Protein AF-A0A031FPK4-F1 (afdb_monomer)

pLDDT: mean 94.55, std 7.44, range [51.84, 98.44]

Structure (mmCIF, N/CA/C/O backbone):
data_AF-A0A031FPK4-F1
#
_entry.id   AF-A0A031FPK4-F1
#
loop_
_atom_site.group_PDB
_atom_site.id
_atom_site.type_symbol
_atom_site.label_atom_id
_atom_site.label_alt_id
_atom_site.label_comp_id
_atom_site.label_asym_id
_atom_site.label_entity_id
_atom_site.label_seq_id
_atom_site.pdbx_PDB_ins_code
_atom_site.Cartn_x
_atom_site.Cartn_y
_atom_site.Cartn_z
_atom_site.occupancy
_atom_site.B_iso_or_equiv
_atom_site.auth_seq_id
_atom_site.auth_comp_id
_atom_site.auth_asym_id
_atom_site.auth_atom_id
_atom_site.pdbx_PDB_model_num
ATOM 1 N N . MET A 1 1 ? 0.542 -0.873 2.365 1.00 95.12 1 MET A N 1
ATOM 2 C CA . MET A 1 1 ? 1.455 0.270 2.216 1.00 95.12 1 MET A CA 1
ATOM 3 C C . MET A 1 1 ? 1.873 0.811 3.572 1.00 95.12 1 MET A C 1
ATOM 5 O O . MET A 1 1 ? 1.072 0.803 4.497 1.00 95.12 1 MET A O 1
ATOM 9 N N . ILE A 1 2 ? 3.121 1.259 3.696 1.00 97.56 2 ILE A N 1
ATOM 10 C CA . ILE A 1 2 ? 3.644 1.897 4.910 1.00 97.56 2 ILE A CA 1
ATOM 11 C C . ILE A 1 2 ? 3.550 3.415 4.715 1.00 97.56 2 ILE A C 1
ATOM 13 O O . ILE A 1 2 ? 4.194 3.911 3.786 1.00 97.56 2 ILE A O 1
ATOM 17 N N . PRO A 1 3 ? 2.783 4.156 5.537 1.00 97.50 3 PRO A N 1
ATOM 18 C CA . PRO A 1 3 ? 2.725 5.610 5.428 1.00 97.50 3 PRO A CA 1
ATOM 19 C C . PRO A 1 3 ? 4.105 6.253 5.600 1.00 97.50 3 PRO A C 1
ATOM 21 O O . PRO A 1 3 ? 4.930 5.782 6.387 1.00 97.50 3 PRO A O 1
ATOM 24 N N . LEU A 1 4 ? 4.354 7.341 4.874 1.00 97.69 4 LEU A N 1
ATOM 25 C CA . LEU A 1 4 ? 5.568 8.137 5.044 1.00 97.69 4 LEU A CA 1
ATOM 26 C C . LEU A 1 4 ? 5.532 8.894 6.382 1.00 97.69 4 LEU A C 1
ATOM 28 O O . LEU A 1 4 ? 4.465 9.223 6.897 1.00 97.69 4 LEU A O 1
ATOM 32 N N . GLY A 1 5 ? 6.712 9.228 6.910 1.00 97.31 5 GLY A N 1
ATOM 33 C CA . GLY A 1 5 ? 6.851 10.045 8.120 1.00 97.31 5 GLY A CA 1
ATOM 34 C C . GLY A 1 5 ? 6.470 9.337 9.426 1.00 97.31 5 GLY A C 1
ATOM 35 O O . GLY A 1 5 ? 5.989 8.206 9.445 1.00 97.31 5 GLY A O 1
ATOM 36 N N . VAL A 1 6 ? 6.722 10.002 10.555 1.00 95.56 6 VAL A N 1
ATOM 37 C CA . VAL A 1 6 ? 6.452 9.457 11.898 1.00 95.56 6 VAL A CA 1
ATOM 38 C C . VAL A 1 6 ? 4.936 9.293 12.098 1.00 95.56 6 VAL A C 1
ATOM 40 O O . VAL A 1 6 ? 4.195 10.215 11.758 1.00 95.56 6 VAL A O 1
ATOM 43 N N . PRO A 1 7 ? 4.458 8.168 12.669 1.00 94.62 7 PRO A N 1
ATOM 44 C CA . PRO A 1 7 ? 5.223 7.118 13.358 1.00 94.62 7 PRO A CA 1
ATOM 45 C C . PRO A 1 7 ? 5.652 5.918 12.495 1.00 94.62 7 PRO A C 1
ATOM 47 O O . PRO A 1 7 ? 6.318 5.023 13.011 1.00 94.62 7 PRO A O 1
ATOM 50 N N . HIS A 1 8 ? 5.282 5.867 11.216 1.00 94.94 8 HIS A N 1
ATOM 51 C CA . HIS A 1 8 ? 5.430 4.661 10.390 1.00 94.94 8 HIS A CA 1
ATOM 52 C C . HIS A 1 8 ? 6.744 4.616 9.601 1.00 94.94 8 HIS A C 1
ATOM 54 O O . HIS A 1 8 ? 7.311 3.543 9.408 1.00 94.94 8 HIS A O 1
ATOM 60 N N . SER A 1 9 ? 7.238 5.784 9.187 1.00 96.88 9 SER A N 1
ATOM 61 C CA . SER A 1 9 ? 8.507 6.007 8.491 1.00 96.88 9 SER A CA 1
ATOM 62 C C . SER A 1 9 ? 8.697 5.107 7.265 1.00 96.88 9 SER A C 1
ATOM 64 O O . SER A 1 9 ? 9.784 4.582 7.031 1.00 96.88 9 SER A O 1
ATOM 66 N N . GLY A 1 10 ? 7.630 4.921 6.483 1.00 97.50 10 GLY A N 1
ATOM 67 C CA . GLY A 1 10 ? 7.663 4.155 5.242 1.00 97.50 10 GLY A CA 1
ATOM 68 C C . GLY A 1 10 ? 8.593 4.769 4.188 1.00 97.50 10 GLY A C 1
ATOM 69 O O . GLY A 1 10 ? 8.809 5.983 4.192 1.00 97.50 10 GLY A O 1
ATOM 70 N N . PRO A 1 11 ? 9.155 3.953 3.278 1.00 97.69 11 PRO A N 1
ATOM 71 C CA . PRO A 1 11 ? 10.034 4.437 2.219 1.00 97.69 11 PRO A CA 1
ATOM 72 C C . PRO A 1 11 ? 9.246 5.042 1.046 1.00 97.69 11 PRO A C 1
ATOM 74 O O . PRO A 1 11 ? 8.214 4.502 0.637 1.00 97.69 11 PRO A O 1
ATOM 77 N N . ASP A 1 12 ? 9.774 6.119 0.460 1.00 97.69 12 ASP A N 1
ATOM 78 C CA . ASP A 1 12 ? 9.262 6.724 -0.777 1.00 97.69 12 ASP A CA 1
ATOM 79 C C . ASP A 1 12 ? 9.847 6.009 -2.007 1.00 97.69 12 ASP A C 1
ATOM 81 O O . ASP A 1 12 ? 10.837 6.431 -2.605 1.00 97.69 12 ASP A O 1
ATOM 85 N N . ILE A 1 13 ? 9.288 4.836 -2.314 1.00 97.25 13 ILE A N 1
ATOM 86 C CA . ILE A 1 13 ? 9.716 3.962 -3.413 1.00 97.25 13 ILE A CA 1
ATOM 87 C C . ILE A 1 13 ? 8.507 3.307 -4.081 1.00 97.25 13 ILE A C 1
ATOM 89 O O . ILE A 1 13 ? 7.498 3.031 -3.433 1.00 97.25 13 ILE A O 1
ATOM 93 N N . ALA A 1 14 ? 8.630 2.968 -5.367 1.00 96.81 14 ALA A N 1
ATOM 94 C CA . ALA A 1 14 ? 7.534 2.399 -6.160 1.00 96.81 14 ALA A CA 1
ATOM 95 C C . ALA A 1 14 ? 6.923 1.119 -5.556 1.00 96.81 14 ALA A C 1
ATOM 97 O O . ALA A 1 14 ? 5.717 0.894 -5.666 1.00 96.81 14 ALA A O 1
ATOM 98 N N . SER A 1 15 ? 7.729 0.294 -4.881 1.00 97.06 1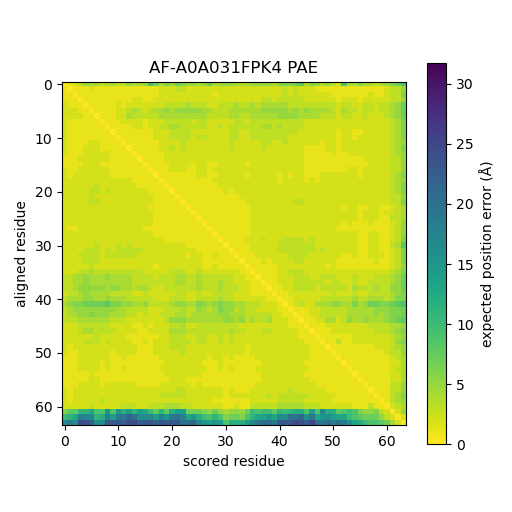5 SER A N 1
ATOM 99 C CA . SER A 1 15 ? 7.249 -0.934 -4.237 1.00 97.06 15 SER A CA 1
ATOM 100 C C . SER A 1 15 ? 6.392 -0.686 -2.992 1.00 97.06 15 SER A C 1
ATOM 102 O O . SER A 1 15 ? 5.739 -1.613 -2.522 1.00 97.06 15 SER A O 1
ATOM 104 N N . ASN A 1 16 ? 6.363 0.542 -2.469 1.00 98.00 16 ASN A N 1
ATOM 105 C CA . ASN A 1 16 ? 5.517 0.966 -1.352 1.00 98.00 16 ASN A CA 1
ATOM 106 C C . ASN A 1 16 ? 4.329 1.839 -1.811 1.00 98.00 16 ASN A C 1
ATOM 108 O O . ASN A 1 16 ? 3.745 2.565 -1.010 1.00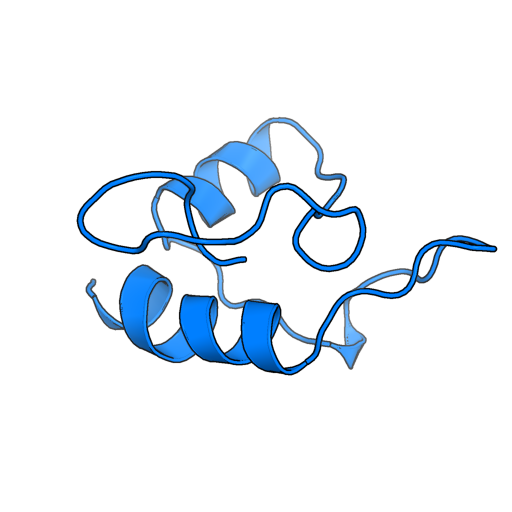 98.00 16 ASN A O 1
ATOM 112 N N . ILE A 1 17 ? 3.960 1.776 -3.096 1.00 96.81 17 ILE A N 1
ATOM 113 C CA . ILE A 1 17 ? 2.8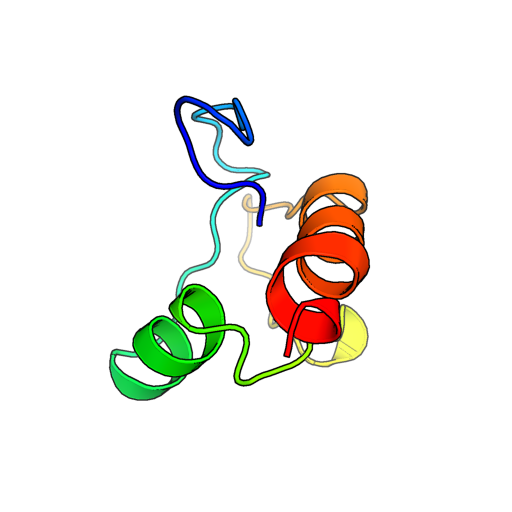62 2.556 -3.680 1.00 96.81 17 ILE A CA 1
ATOM 114 C C . ILE A 1 17 ? 1.845 1.620 -4.346 1.00 96.81 17 ILE A C 1
ATOM 116 O O . ILE A 1 17 ? 2.221 0.703 -5.079 1.00 96.81 17 ILE A O 1
ATOM 120 N N . LEU A 1 18 ? 0.550 1.889 -4.137 1.00 97.06 18 LEU A N 1
ATOM 121 C CA . LEU A 1 18 ? -0.562 1.307 -4.898 1.00 97.06 18 LEU A CA 1
ATOM 122 C C . LEU A 1 18 ? -1.270 2.381 -5.714 1.00 97.06 18 LEU A C 1
ATOM 124 O O . LEU A 1 18 ? -1.526 3.476 -5.222 1.00 97.06 18 LEU A O 1
ATOM 128 N N . VAL A 1 19 ? -1.650 2.036 -6.943 1.00 96.12 19 VAL A N 1
ATOM 129 C CA . VAL A 1 19 ? -2.510 2.882 -7.776 1.00 96.12 19 VAL A CA 1
ATOM 130 C C . VAL A 1 19 ? -3.949 2.416 -7.603 1.00 96.12 19 VAL A C 1
ATOM 132 O O . VAL A 1 19 ? -4.314 1.329 -8.049 1.00 96.12 19 VAL A O 1
ATOM 135 N N . LEU A 1 20 ? -4.762 3.243 -6.950 1.00 96.06 20 LEU A N 1
ATOM 136 C CA . LEU A 1 20 ? -6.154 2.949 -6.612 1.00 96.06 20 LEU A CA 1
ATOM 137 C C . LEU A 1 20 ? -7.081 4.026 -7.185 1.00 96.06 20 LEU A C 1
ATOM 139 O O . LEU A 1 20 ? -6.669 5.162 -7.418 1.00 96.06 20 LEU A O 1
ATOM 143 N N . CYS A 1 21 ? -8.351 3.682 -7.412 1.00 97.56 21 CYS A N 1
ATOM 144 C CA . CYS A 1 21 ? -9.364 4.699 -7.701 1.00 97.56 21 CYS A CA 1
ATOM 145 C C . CYS A 1 21 ? -9.692 5.505 -6.428 1.00 97.56 21 CYS A C 1
ATOM 147 O O . CYS A 1 21 ? -9.400 5.029 -5.329 1.00 97.56 21 CYS A O 1
ATOM 149 N N . PRO A 1 22 ? -10.352 6.675 -6.536 1.00 98.44 22 PRO A N 1
ATOM 150 C CA . PRO A 1 22 ? -10.585 7.551 -5.384 1.00 98.44 22 PRO A CA 1
ATOM 151 C C . PRO A 1 22 ? -11.273 6.871 -4.190 1.00 98.44 22 PRO A C 1
ATOM 153 O O . PRO A 1 22 ? -10.891 7.101 -3.047 1.00 98.44 22 PRO A O 1
ATOM 156 N N . ASN A 1 23 ? -12.239 5.983 -4.444 1.00 98.06 23 ASN A N 1
ATOM 157 C CA . ASN A 1 23 ? -12.966 5.295 -3.374 1.00 98.06 23 ASN A CA 1
ATOM 158 C C . ASN A 1 23 ? -12.068 4.306 -2.615 1.00 98.06 23 ASN A C 1
ATOM 160 O O . ASN A 1 23 ? -11.995 4.355 -1.391 1.00 98.06 23 ASN A O 1
ATOM 164 N N . HIS A 1 24 ? -11.352 3.438 -3.335 1.00 96.94 24 HIS A N 1
ATOM 165 C CA . HIS A 1 24 ? -10.456 2.462 -2.708 1.00 96.94 24 HIS A CA 1
ATOM 166 C C . HIS A 1 24 ? -9.224 3.124 -2.092 1.00 96.94 24 HIS A C 1
ATOM 168 O O . HIS A 1 24 ? -8.691 2.612 -1.115 1.00 96.94 24 HIS A O 1
ATOM 174 N N . HIS A 1 25 ? -8.791 4.268 -2.629 1.00 97.31 25 HIS A N 1
ATOM 175 C CA . HIS A 1 25 ? -7.741 5.077 -2.020 1.00 97.31 25 HIS A CA 1
ATOM 176 C C . HIS A 1 25 ? -8.153 5.517 -0.613 1.00 97.31 25 HIS A C 1
ATOM 178 O O . HIS A 1 25 ? -7.443 5.232 0.344 1.00 97.31 25 HIS A O 1
ATOM 184 N N . ALA A 1 26 ? -9.345 6.108 -0.468 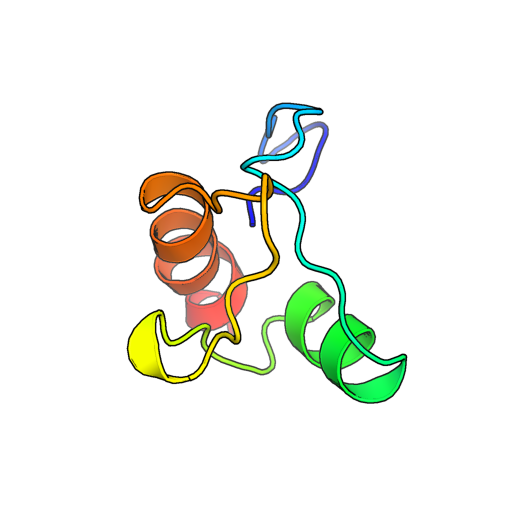1.00 97.25 26 ALA A N 1
ATOM 185 C CA . ALA A 1 26 ? -9.863 6.510 0.838 1.00 97.25 26 ALA A CA 1
ATOM 186 C C . ALA A 1 26 ? -10.035 5.315 1.790 1.00 97.25 26 ALA A C 1
ATOM 188 O O . ALA A 1 26 ? -9.684 5.407 2.962 1.00 97.25 26 ALA A O 1
ATOM 189 N N . GLN A 1 27 ? -10.537 4.179 1.295 1.00 97.31 27 GLN A N 1
ATOM 190 C CA . GLN A 1 27 ? -10.654 2.972 2.116 1.00 97.31 27 GLN A CA 1
ATOM 191 C C . GLN A 1 27 ? -9.289 2.453 2.582 1.00 97.31 27 GLN A C 1
ATOM 193 O O . GLN A 1 27 ? -9.169 2.054 3.733 1.00 97.31 27 GLN A O 1
ATOM 198 N N . CYS A 1 28 ? -8.267 2.466 1.722 1.00 96.81 28 CYS A N 1
ATOM 199 C CA . CYS A 1 28 ? -6.914 2.042 2.082 1.00 96.81 28 CYS A CA 1
ATOM 200 C C . CYS A 1 28 ? -6.307 2.975 3.137 1.00 96.81 28 CYS A C 1
ATOM 202 O O . CYS A 1 28 ? -5.823 2.504 4.160 1.00 96.81 28 CYS A O 1
ATOM 204 N N . ASP A 1 29 ? -6.384 4.292 2.933 1.00 95.69 29 ASP A N 1
ATOM 205 C CA . ASP A 1 29 ? -5.795 5.277 3.852 1.00 95.69 29 ASP A CA 1
ATOM 206 C C . ASP A 1 29 ? -6.434 5.238 5.244 1.00 95.69 29 ASP A C 1
ATOM 208 O O . ASP A 1 29 ? -5.760 5.431 6.254 1.00 95.69 29 ASP A O 1
ATOM 212 N N . LEU A 1 30 ? -7.741 4.973 5.297 1.00 95.38 30 LEU A N 1
ATOM 213 C CA . LEU A 1 30 ? -8.507 4.878 6.538 1.00 95.38 30 LEU A CA 1
ATOM 214 C C . LEU A 1 30 ? -8.466 3.477 7.168 1.00 95.38 30 LEU A C 1
ATOM 216 O O . LEU A 1 30 ? -9.137 3.255 8.172 1.00 95.38 30 LEU A O 1
ATOM 220 N N . GLY A 1 31 ? -7.740 2.524 6.574 1.00 95.69 31 GLY A N 1
ATOM 221 C CA . GLY A 1 31 ? -7.691 1.139 7.050 1.00 95.69 31 GLY A CA 1
ATOM 222 C C . GLY A 1 31 ? -9.015 0.378 6.914 1.00 95.69 31 GLY A C 1
ATOM 223 O O . GLY A 1 31 ? -9.203 -0.636 7.568 1.00 95.69 31 GLY A O 1
ATOM 224 N N . ALA A 1 32 ? -9.946 0.833 6.075 1.00 96.25 32 ALA A N 1
ATOM 225 C CA . ALA A 1 32 ? -11.274 0.242 5.884 1.00 96.25 32 ALA A CA 1
ATOM 226 C C . ALA A 1 32 ? -11.317 -0.903 4.851 1.00 96.25 32 ALA A C 1
ATOM 228 O O . ALA A 1 32 ? -12.394 -1.411 4.534 1.00 96.25 32 ALA A O 1
ATOM 229 N N . ILE A 1 33 ? -10.172 -1.291 4.289 1.00 95.81 33 ILE A N 1
ATOM 230 C CA . ILE A 1 33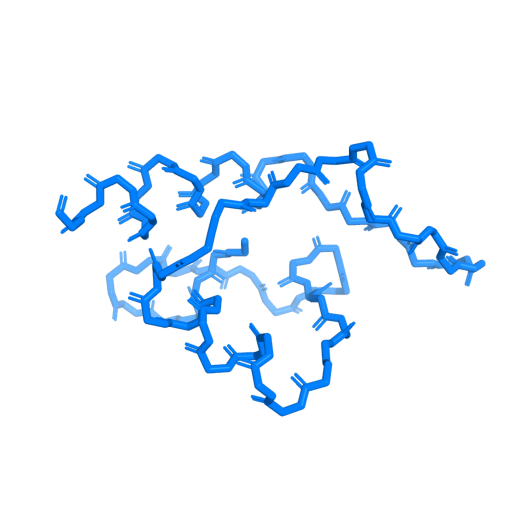 ? -10.045 -2.402 3.341 1.00 95.81 33 ILE A CA 1
ATOM 231 C C . ILE A 1 33 ? -8.756 -3.172 3.611 1.00 95.81 33 ILE A C 1
ATOM 233 O O . ILE A 1 33 ? -7.700 -2.572 3.782 1.00 95.81 33 ILE A O 1
ATOM 237 N N . GLU A 1 34 ? -8.824 -4.500 3.632 1.00 96.62 34 GLU A N 1
ATOM 238 C CA . GLU A 1 34 ? -7.632 -5.347 3.670 1.00 96.62 34 GLU A CA 1
ATOM 239 C C . GLU A 1 34 ? -7.023 -5.471 2.265 1.00 96.62 34 GLU A C 1
ATOM 241 O O . GLU A 1 34 ? -7.737 -5.572 1.265 1.00 96.62 34 GLU A O 1
ATOM 246 N N . LEU A 1 35 ? -5.693 -5.484 2.172 1.00 96.38 35 LEU A N 1
ATOM 247 C CA . LEU A 1 35 ? -4.996 -5.675 0.903 1.00 96.38 35 LEU A CA 1
ATOM 248 C C . LEU A 1 35 ? -4.696 -7.161 0.667 1.00 96.38 35 LEU A C 1
ATOM 250 O O . LEU A 1 35 ? -3.794 -7.717 1.291 1.00 96.38 35 LEU A O 1
ATOM 254 N N . ASP A 1 36 ? -5.397 -7.781 -0.283 1.00 94.75 36 ASP A N 1
ATOM 255 C CA . ASP A 1 36 ? -5.098 -9.134 -0.767 1.00 94.75 36 ASP A CA 1
ATOM 256 C C . ASP A 1 36 ? -4.188 -9.089 -2.005 1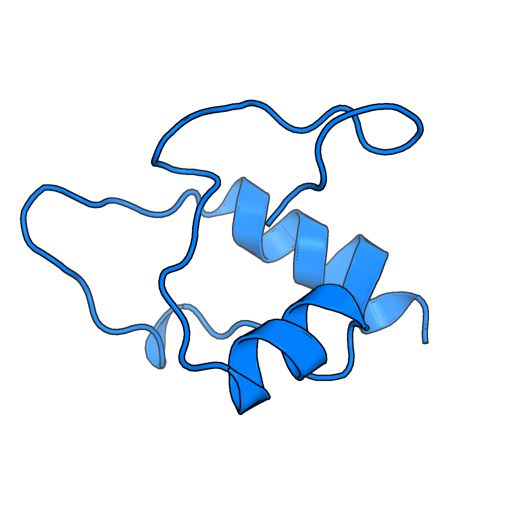.00 94.75 36 ASP A C 1
ATOM 258 O O . ASP A 1 36 ? -4.554 -8.556 -3.056 1.00 94.75 36 ASP A O 1
ATOM 262 N N . ARG A 1 37 ? -3.007 -9.712 -1.903 1.00 91.50 37 ARG A N 1
ATOM 263 C CA . ARG A 1 37 ? -2.033 -9.838 -3.000 1.00 91.50 37 ARG A CA 1
ATOM 264 C C . ARG A 1 37 ? -2.620 -10.493 -4.250 1.00 91.50 37 ARG A C 1
ATOM 266 O O . ARG A 1 37 ? -2.217 -10.128 -5.350 1.00 91.50 37 ARG A O 1
ATOM 273 N N . HIS A 1 38 ? -3.549 -11.433 -4.100 1.00 92.25 38 HIS A N 1
ATOM 274 C CA . HIS A 1 38 ? -4.153 -12.143 -5.226 1.00 92.25 38 HIS A CA 1
ATOM 275 C C . HIS A 1 38 ? -5.215 -11.310 -5.954 1.00 92.25 38 HIS A C 1
ATOM 277 O O . HIS A 1 38 ? -5.453 -11.529 -7.141 1.00 92.25 38 HIS A O 1
ATOM 283 N N . ALA A 1 39 ? -5.814 -10.332 -5.271 1.00 92.25 39 ALA A N 1
ATOM 284 C CA . ALA A 1 39 ? -6.781 -9.405 -5.851 1.00 92.25 39 ALA A CA 1
ATOM 285 C C . ALA A 1 39 ? -6.119 -8.206 -6.560 1.00 92.25 39 ALA A C 1
ATOM 287 O O . ALA A 1 39 ? -6.759 -7.529 -7.370 1.00 92.25 39 ALA A O 1
ATOM 288 N N . LEU A 1 40 ? -4.842 -7.925 -6.277 1.00 92.94 40 LEU A N 1
ATOM 289 C CA . LEU A 1 40 ? -4.111 -6.823 -6.900 1.00 92.94 40 LEU A CA 1
ATOM 290 C C . LEU A 1 40 ? -3.732 -7.148 -8.347 1.00 92.94 40 LEU A C 1
ATOM 292 O O . LEU A 1 40 ? -3.015 -8.106 -8.638 1.00 92.94 40 LEU A O 1
ATOM 296 N N . ARG A 1 41 ? -4.144 -6.281 -9.276 1.00 94.31 41 ARG A N 1
ATOM 297 C CA . ARG A 1 41 ? -3.713 -6.376 -10.672 1.00 94.31 41 ARG A CA 1
ATOM 298 C C . ARG A 1 41 ? -2.253 -5.946 -10.799 1.00 94.31 41 ARG A C 1
ATOM 300 O O . ARG A 1 41 ? -1.922 -4.798 -10.509 1.00 94.31 41 ARG A O 1
ATOM 307 N N . SER A 1 42 ? -1.399 -6.822 -11.317 1.00 90.69 42 SER A N 1
ATOM 308 C CA . SER A 1 42 ? -0.020 -6.460 -11.650 1.00 90.69 42 SER A CA 1
ATOM 309 C C . SER A 1 42 ? 0.026 -5.478 -12.824 1.00 90.69 42 SER A C 1
ATOM 311 O O . SER A 1 42 ? -0.702 -5.626 -13.811 1.00 90.69 42 SER A O 1
ATOM 313 N N . ALA A 1 43 ? 0.911 -4.488 -12.736 1.00 93.44 43 ALA A N 1
ATOM 314 C CA . ALA A 1 43 ? 1.269 -3.622 -13.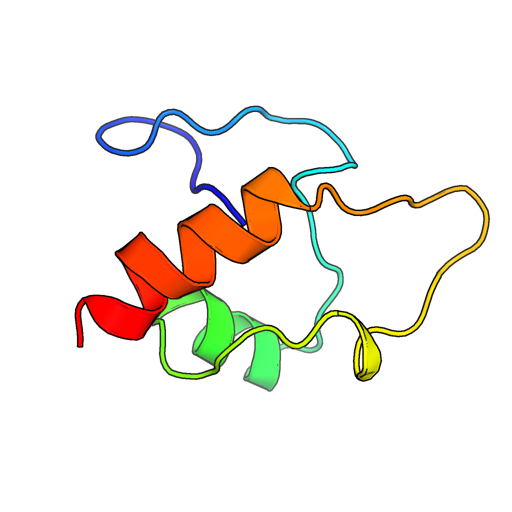851 1.00 93.44 43 ALA A CA 1
ATOM 315 C C . ALA A 1 43 ? 2.721 -3.916 -14.273 1.00 93.44 43 ALA A C 1
ATOM 317 O O . ALA A 1 43 ? 3.576 -4.099 -13.403 1.00 93.44 43 ALA A O 1
ATOM 318 N N . PRO A 1 44 ? 3.032 -3.987 -15.582 1.00 95.25 44 PRO A N 1
ATOM 319 C CA . PRO A 1 44 ? 4.398 -4.224 -16.042 1.00 95.25 44 PRO A CA 1
ATOM 320 C C . PRO A 1 44 ? 5.383 -3.215 -15.439 1.00 95.25 44 PRO A C 1
ATOM 322 O O . PRO A 1 44 ? 5.149 -2.010 -15.493 1.00 95.25 44 PRO A O 1
ATOM 325 N N . GLY A 1 45 ? 6.475 -3.710 -14.854 1.00 94.31 45 GLY A N 1
ATOM 326 C CA . GLY A 1 45 ? 7.497 -2.873 -14.213 1.00 94.31 45 GLY A CA 1
ATOM 327 C C . GLY A 1 45 ? 7.128 -2.330 -12.826 1.00 94.31 45 GLY A C 1
ATOM 328 O O . GLY A 1 45 ? 7.957 -1.665 -12.210 1.00 94.31 45 GLY A O 1
ATOM 329 N N . HIS A 1 46 ? 5.936 -2.629 -12.300 1.00 95.38 46 HIS A N 1
ATOM 330 C CA . HIS A 1 46 ? 5.519 -2.231 -10.955 1.00 95.38 46 HIS A CA 1
ATOM 331 C C . HIS A 1 46 ? 5.344 -3.462 -10.069 1.00 95.38 46 HIS A C 1
ATOM 333 O O . HIS A 1 46 ? 4.385 -4.222 -10.200 1.00 95.38 46 HIS A O 1
ATOM 339 N N . ILE A 1 47 ? 6.301 -3.659 -9.164 1.00 94.81 47 ILE A N 1
ATOM 340 C CA . ILE A 1 47 ? 6.297 -4.759 -8.200 1.00 94.81 47 ILE A CA 1
ATOM 341 C C . ILE A 1 47 ? 6.032 -4.165 -6.827 1.00 94.81 47 ILE A C 1
ATOM 343 O O . ILE A 1 47 ? 6.836 -3.390 -6.311 1.00 94.81 47 ILE A O 1
ATOM 347 N N . VAL A 1 48 ? 4.904 -4.541 -6.241 1.00 96.00 48 VAL A N 1
ATOM 348 C CA . VAL A 1 48 ? 4.523 -4.124 -4.895 1.00 96.00 48 VAL A CA 1
ATOM 349 C C . VAL A 1 48 ? 5.219 -5.017 -3.870 1.00 96.00 48 VAL A C 1
ATOM 351 O O . VAL A 1 48 ? 5.243 -6.239 -4.015 1.00 96.00 48 VAL A O 1
ATOM 354 N N . SER A 1 49 ? 5.778 -4.408 -2.826 1.00 96.25 49 SER A N 1
ATOM 355 C CA . SER A 1 49 ? 6.452 -5.117 -1.743 1.00 96.25 49 SER A CA 1
ATOM 356 C C . SER A 1 49 ? 5.457 -5.917 -0.907 1.00 96.25 49 SER A C 1
ATOM 358 O O . SER A 1 49 ? 4.420 -5.400 -0.477 1.00 96.25 49 SER A O 1
ATOM 360 N N . ALA A 1 50 ? 5.817 -7.171 -0.634 1.00 96.31 50 ALA A N 1
ATOM 361 C CA . ALA A 1 50 ? 5.089 -8.020 0.292 1.00 96.31 50 ALA A CA 1
ATOM 362 C C . ALA A 1 50 ? 5.030 -7.384 1.691 1.00 96.31 50 ALA A C 1
ATOM 364 O O . ALA A 1 50 ? 3.938 -7.211 2.230 1.00 96.31 50 ALA A O 1
ATOM 365 N N . ASP A 1 51 ? 6.172 -6.909 2.190 1.00 97.56 51 ASP A N 1
ATOM 366 C CA . ASP A 1 51 ? 6.294 -6.281 3.508 1.00 97.56 51 ASP A CA 1
ATOM 367 C C . ASP A 1 51 ? 5.413 -5.036 3.634 1.00 97.56 51 ASP A C 1
ATOM 369 O O . ASP A 1 51 ? 4.793 -4.801 4.669 1.00 97.56 51 ASP A O 1
ATOM 373 N N . SER A 1 52 ? 5.303 -4.242 2.563 1.00 97.31 52 SER A N 1
ATOM 374 C CA . SER A 1 52 ? 4.432 -3.066 2.551 1.00 97.31 52 SER A CA 1
ATOM 375 C C . SER A 1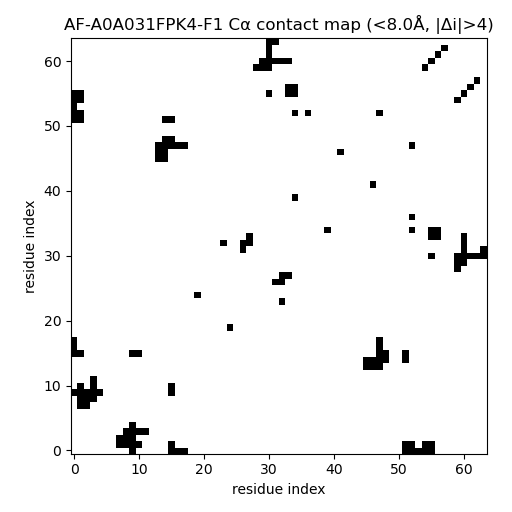 52 ? 2.962 -3.450 2.697 1.00 97.31 52 SER A C 1
ATOM 377 O O . SER A 1 52 ? 2.210 -2.739 3.367 1.00 97.31 52 SER A O 1
ATOM 379 N N . ILE A 1 53 ? 2.526 -4.538 2.060 1.00 97.19 53 ILE A N 1
ATOM 380 C CA . ILE A 1 53 ? 1.160 -5.061 2.191 1.00 97.19 53 ILE A CA 1
ATOM 381 C C . ILE A 1 53 ? 0.935 -5.586 3.611 1.00 97.19 53 ILE A C 1
ATOM 383 O O . ILE A 1 53 ? -0.018 -5.168 4.267 1.00 97.19 53 ILE A O 1
ATOM 387 N N . ASP A 1 54 ? 1.853 -6.411 4.113 1.00 97.44 54 ASP A N 1
ATOM 388 C CA . ASP A 1 54 ? 1.744 -7.037 5.433 1.00 97.44 54 ASP A CA 1
ATOM 389 C C . ASP A 1 54 ? 1.743 -5.993 6.563 1.00 97.44 54 ASP A C 1
ATOM 391 O O . ASP A 1 54 ? 0.966 -6.085 7.518 1.00 97.44 54 ASP A O 1
ATOM 395 N N . TYR A 1 55 ? 2.548 -4.935 6.432 1.00 97.44 55 TYR A N 1
ATOM 396 C CA . TYR A 1 55 ? 2.536 -3.808 7.363 1.00 97.44 55 TYR A CA 1
ATOM 397 C C . TYR A 1 55 ? 1.169 -3.127 7.409 1.00 97.44 55 TYR A C 1
ATOM 399 O O . TYR A 1 55 ? 0.641 -2.873 8.486 1.00 97.44 55 TYR A O 1
ATOM 407 N N . HIS A 1 56 ? 0.572 -2.840 6.251 1.00 97.56 56 HIS A N 1
ATOM 408 C CA . HIS A 1 56 ? -0.745 -2.211 6.215 1.00 97.56 56 HIS A CA 1
ATOM 409 C C . HIS A 1 56 ? -1.802 -3.087 6.865 1.00 97.56 56 HIS A C 1
ATOM 411 O O . HIS A 1 56 ? -2.527 -2.612 7.735 1.00 97.56 56 HIS A O 1
ATOM 417 N N . ASN A 1 57 ? -1.850 -4.368 6.506 1.00 97.19 57 ASN A N 1
ATOM 418 C CA . ASN A 1 57 ? -2.862 -5.264 7.050 1.00 97.19 57 ASN A CA 1
ATOM 419 C C . ASN A 1 57 ? -2.709 -5.428 8.573 1.00 97.19 57 ASN A C 1
ATOM 421 O O . ASN A 1 57 ? -3.703 -5.464 9.290 1.00 97.19 57 ASN A O 1
ATOM 425 N N . SER A 1 58 ? -1.476 -5.434 9.092 1.00 96.19 58 SER A N 1
ATOM 426 C CA . SER A 1 58 ? -1.211 -5.608 10.528 1.00 96.19 58 SER A CA 1
ATOM 427 C C . SER A 1 58 ? -1.235 -4.327 11.373 1.00 96.19 58 SER A C 1
ATOM 429 O O . SER A 1 58 ? -1.412 -4.420 12.587 1.00 96.19 58 SER A O 1
ATOM 431 N N . LYS A 1 59 ? -1.007 -3.143 10.788 1.00 95.69 59 LYS A N 1
ATOM 432 C CA . LYS A 1 59 ? -0.862 -1.875 11.536 1.00 95.69 59 LYS A CA 1
ATOM 433 C C . LYS A 1 59 ? -1.888 -0.809 11.190 1.00 95.69 59 LYS A C 1
ATOM 435 O O . LYS A 1 59 ? -2.131 0.052 12.027 1.00 95.69 59 LYS A O 1
ATOM 440 N N . ILE A 1 60 ? -2.438 -0.841 9.981 1.00 95.44 60 ILE A N 1
ATOM 441 C CA . ILE A 1 60 ? -3.377 0.171 9.489 1.00 95.44 60 ILE A CA 1
ATOM 442 C C . ILE A 1 60 ? -4.790 -0.411 9.460 1.00 95.44 60 ILE A C 1
ATOM 444 O O . ILE A 1 60 ? -5.682 0.145 10.085 1.00 95.44 60 ILE A O 1
ATOM 448 N N . PHE A 1 61 ? -4.975 -1.572 8.825 1.00 95.25 61 PHE A N 1
ATOM 449 C CA . PHE A 1 61 ? -6.258 -2.281 8.802 1.00 95.25 61 PHE A CA 1
ATOM 450 C C . PHE A 1 61 ? -6.626 -2.850 10.181 1.00 95.25 61 PHE A C 1
ATOM 452 O O . PHE A 1 61 ? -7.683 -2.540 10.715 1.00 95.25 61 PHE A O 1
ATOM 459 N N . ALA A 1 62 ? -5.728 -3.621 10.808 1.00 75.62 62 ALA A N 1
ATOM 460 C CA . ALA A 1 62 ? -5.966 -4.212 12.133 1.00 75.62 62 ALA A CA 1
ATOM 461 C C . ALA A 1 62 ? -5.968 -3.198 13.300 1.00 75.62 62 ALA A C 1
ATOM 463 O O . ALA A 1 62 ? -6.123 -3.595 14.452 1.00 75.62 62 ALA A O 1
ATOM 464 N N . GLY A 1 63 ? -5.736 -1.910 13.020 1.00 62.25 63 GLY A N 1
ATOM 465 C CA . GLY A 1 63 ? -5.824 -0.820 13.996 1.00 62.25 63 GLY A CA 1
ATOM 466 C C . GLY A 1 63 ? -7.235 -0.248 14.171 1.00 62.25 63 GLY A C 1
ATOM 467 O O . GLY A 1 63 ? -7.382 0.737 14.896 1.00 62.25 63 GLY A O 1
ATOM 468 N N . MET A 1 64 ? -8.233 -0.835 13.499 1.00 51.84 64 MET A N 1
ATOM 469 C CA . MET A 1 64 ? -9.661 -0.534 13.639 1.00 51.84 64 MET A CA 1
ATOM 470 C C . MET A 1 64 ? -10.344 -1.459 14.651 1.00 51.84 64 MET A C 1
ATOM 472 O O . MET A 1 64 ? -9.939 -2.640 14.747 1.00 51.84 64 MET A O 1
#

Organism: NCBI:txid273677

Solvent-accessible surface area (backbone atoms only — not comparable to full-atom values): 3897 Å² total; per-residue (Å²): 65,43,54,68,49,88,95,64,59,26,68,98,47,72,36,41,54,82,93,63,57,75,69,58,41,53,29,50,79,70,21,73,46,77,77,54,78,87,77,54,81,82,49,94,95,56,61,66,39,67,66,24,37,54,44,19,45,65,61,44,26,60,66,108

Mean predicted aligned error: 2.68 Å

Radius of gyration: 11.17 Å; Cα contacts (8 Å, |Δi|>4): 73; chains: 1; bounding box: 23×22×30 Å

Foldseek 3Di:
DFDPDPPRNDDPDLLLDDDDDPVVVVCLQQLVDQDDPVPDDDDVPRHHDPVSNVCSVVPRNVVD

Secondary structure (DSSP, 8-state):
-PPSSTTT----SGGG-----HHHHHHHHTT-S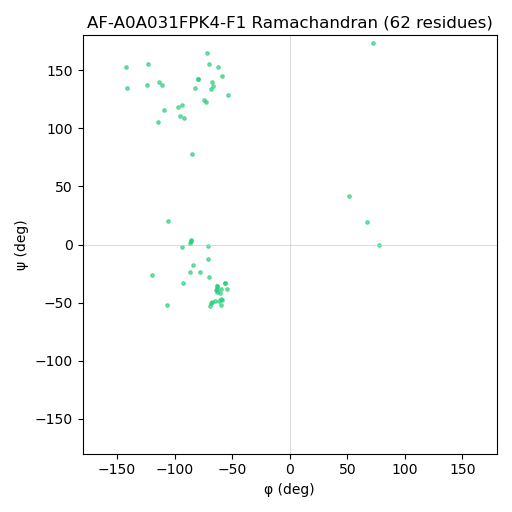---TTTSPPBTTB---HHHHHHHIIIIITT-

Sequence (64 aa):
MIPLGVPHSGPDIASNILVLCPNHHAQCDLGAIELDRHALRSAPGHIVSADSIDYHNSKIFAGM